Protein AF-A0A3M8BYN8-F1 (afdb_monomer_lite)

Foldseek 3Di:
DDLVVLVVVLVVLVVVLVVLVVVLVVCVVPPVCVVVNVVSVVVSVVSVVVSVVSVVVNVVVVVVVVVVVPPDDDDDDDD

Structure (mmCIF, N/CA/C/O backbone):
data_AF-A0A3M8BYN8-F1
#
_entry.id   AF-A0A3M8BYN8-F1
#
loop_
_atom_site.group_PDB
_atom_site.id
_atom_site.type_symbol
_atom_site.label_atom_id
_atom_site.label_alt_id
_atom_site.label_comp_id
_atom_site.label_asym_id
_atom_site.label_entity_id
_atom_site.label_seq_id
_atom_site.pdbx_PDB_ins_code
_atom_site.Cartn_x
_atom_site.Cartn_y
_atom_site.Cartn_z
_atom_site.occupancy
_atom_site.B_iso_or_equiv
_atom_site.auth_seq_id
_atom_site.auth_comp_id
_atom_site.auth_asym_id
_atom_site.auth_atom_id
_atom_site.pdbx_PDB_model_num
ATOM 1 N N . MET A 1 1 ? -20.966 -2.279 8.725 1.00 61.38 1 MET A N 1
ATOM 2 C CA . MET A 1 1 ? -19.708 -3.054 8.725 1.00 61.38 1 MET A CA 1
ATOM 3 C C . MET A 1 1 ? -19.306 -3.194 10.180 1.00 61.38 1 MET A C 1
ATOM 5 O O . MET A 1 1 ? -19.252 -2.173 10.852 1.00 61.38 1 MET A O 1
ATOM 9 N N . ASN A 1 2 ? -19.135 -4.416 10.680 1.00 82.44 2 ASN A N 1
ATOM 10 C CA . ASN A 1 2 ? -18.853 -4.655 12.105 1.00 82.44 2 ASN A CA 1
ATOM 11 C C . ASN A 1 2 ? -17.337 -4.783 12.347 1.00 82.44 2 ASN A C 1
ATOM 13 O O . ASN A 1 2 ? -16.592 -5.040 11.401 1.00 82.44 2 ASN A O 1
ATOM 17 N N . GLY A 1 3 ? -16.882 -4.655 13.600 1.00 80.88 3 GLY A N 1
ATOM 18 C CA . GLY A 1 3 ? -15.451 -4.663 13.954 1.00 80.88 3 GLY A CA 1
ATOM 19 C C . GLY A 1 3 ? -14.666 -5.877 13.435 1.00 80.88 3 GLY A C 1
ATOM 20 O O . GLY A 1 3 ? -13.573 -5.713 12.905 1.00 80.88 3 GLY A O 1
ATOM 21 N N . LEU A 1 4 ? -15.252 -7.081 13.470 1.00 87.06 4 LEU A N 1
ATOM 22 C CA . LEU A 1 4 ? -14.618 -8.296 12.935 1.00 87.06 4 LEU A CA 1
ATOM 23 C C . LEU A 1 4 ? -14.406 -8.237 11.410 1.00 87.06 4 LEU A C 1
ATOM 25 O O . LEU A 1 4 ? -13.322 -8.532 10.924 1.00 87.06 4 LEU A O 1
ATOM 29 N N . GLN A 1 5 ? -15.408 -7.770 10.658 1.00 87.81 5 GLN A N 1
ATOM 30 C CA . GLN A 1 5 ? -15.298 -7.605 9.200 1.00 87.81 5 GLN A CA 1
ATOM 31 C C . GLN A 1 5 ? -14.244 -6.557 8.823 1.00 87.81 5 GLN A C 1
ATOM 33 O O . GLN A 1 5 ? -13.604 -6.657 7.777 1.00 87.81 5 GLN A O 1
ATOM 38 N N . LEU A 1 6 ? -14.084 -5.533 9.663 1.00 87.06 6 LEU A N 1
ATOM 39 C CA . LEU A 1 6 ? -13.082 -4.493 9.474 1.00 87.06 6 LEU A CA 1
ATOM 40 C C . LEU A 1 6 ? -11.667 -5.032 9.738 1.00 87.06 6 LEU A C 1
ATOM 42 O O . LEU A 1 6 ? -10.763 -4.731 8.963 1.00 87.06 6 LEU A O 1
ATOM 46 N N . LEU A 1 7 ? -11.490 -5.887 10.753 1.00 89.62 7 LEU A N 1
ATOM 47 C CA . LEU A 1 7 ? -10.230 -6.595 11.017 1.00 89.62 7 LEU A CA 1
ATOM 48 C C . LEU A 1 7 ? -9.842 -7.540 9.874 1.00 89.62 7 LEU A C 1
ATOM 50 O O . LEU A 1 7 ? -8.695 -7.514 9.425 1.00 89.62 7 LEU A O 1
ATOM 54 N N . ASP A 1 8 ? -10.789 -8.327 9.360 1.00 91.88 8 ASP A N 1
ATOM 55 C CA . ASP A 1 8 ? -10.536 -9.224 8.225 1.00 91.88 8 ASP A CA 1
ATOM 56 C C . ASP A 1 8 ? -10.102 -8.439 6.981 1.00 91.88 8 ASP A C 1
ATOM 58 O O . ASP A 1 8 ? -9.113 -8.781 6.326 1.00 91.88 8 ASP A O 1
ATOM 62 N N . ARG A 1 9 ? -10.787 -7.324 6.693 1.00 90.75 9 ARG A N 1
ATOM 63 C CA . ARG A 1 9 ? -10.445 -6.439 5.573 1.00 90.75 9 ARG A CA 1
ATOM 64 C C . ARG A 1 9 ? -9.090 -5.759 5.758 1.00 90.75 9 ARG A C 1
ATOM 66 O O . ARG A 1 9 ? -8.358 -5.597 4.780 1.00 90.75 9 ARG A O 1
ATOM 73 N N . LEU A 1 10 ? -8.747 -5.368 6.984 1.00 92.94 10 LEU A N 1
ATOM 74 C CA . LEU A 1 10 ? -7.449 -4.783 7.316 1.00 92.94 10 LEU A CA 1
ATOM 75 C C . LEU A 1 10 ? -6.331 -5.787 7.026 1.00 92.94 10 LEU A C 1
ATOM 77 O O . LEU A 1 10 ? -5.403 -5.471 6.283 1.00 92.94 10 LEU A O 1
ATOM 81 N N . ARG A 1 11 ? -6.481 -7.028 7.502 1.00 94.25 11 ARG A N 1
ATOM 82 C CA . ARG A 1 11 ? -5.524 -8.111 7.252 1.00 94.25 11 ARG A CA 1
ATOM 83 C C . ARG A 1 11 ? -5.373 -8.421 5.762 1.00 94.25 11 ARG A C 1
ATOM 85 O O . ARG A 1 11 ? -4.257 -8.596 5.273 1.00 94.25 11 ARG A O 1
ATOM 92 N N . GLU A 1 12 ? -6.481 -8.480 5.025 1.00 94.94 12 GLU A N 1
ATOM 93 C CA . GLU A 1 12 ? -6.455 -8.705 3.577 1.00 94.94 12 GLU A CA 1
ATOM 94 C C . GLU A 1 12 ? -5.730 -7.566 2.842 1.00 94.94 12 GLU A C 1
ATOM 96 O O . GLU A 1 12 ? -4.929 -7.812 1.937 1.00 94.94 12 GLU A O 1
ATOM 101 N N . THR A 1 13 ? -5.975 -6.321 3.254 1.00 94.44 13 THR A N 1
ATOM 102 C CA . THR A 1 13 ? -5.356 -5.131 2.657 1.00 94.44 13 THR A CA 1
ATOM 103 C C . THR A 1 13 ? -3.849 -5.091 2.929 1.00 94.44 13 THR A C 1
ATOM 105 O O . THR A 1 13 ? -3.076 -4.852 2.001 1.00 94.44 13 THR A O 1
ATOM 108 N N . GLU A 1 14 ? -3.408 -5.412 4.150 1.00 95.25 14 GLU A N 1
ATOM 109 C CA . GLU A 1 14 ? -1.982 -5.533 4.495 1.00 95.25 14 GLU A CA 1
ATOM 110 C C . GLU A 1 14 ? -1.287 -6.627 3.667 1.00 95.25 14 GLU A C 1
ATOM 112 O O . GLU A 1 14 ? -0.190 -6.415 3.141 1.00 95.25 14 GLU A O 1
ATOM 117 N N . ASN A 1 15 ? -1.945 -7.774 3.462 1.00 96.81 15 ASN A N 1
ATOM 118 C CA . ASN A 1 15 ? -1.400 -8.844 2.628 1.00 96.81 15 ASN A CA 1
ATOM 119 C C . ASN A 1 15 ? -1.267 -8.418 1.152 1.00 96.81 15 ASN A C 1
ATOM 121 O O . ASN A 1 15 ? -0.231 -8.637 0.522 1.00 96.81 15 ASN A O 1
ATOM 125 N N . LYS A 1 16 ? -2.282 -7.742 0.596 1.00 94.62 16 LYS A N 1
ATOM 126 C CA . LYS A 1 16 ? -2.225 -7.196 -0.773 1.00 94.62 16 LYS A CA 1
ATOM 127 C C . LYS A 1 16 ? -1.104 -6.173 -0.930 1.00 94.62 16 LYS A C 1
ATOM 129 O O . LYS A 1 16 ? -0.364 -6.232 -1.910 1.00 94.62 16 LYS A O 1
ATOM 134 N N . MET A 1 17 ? -0.932 -5.284 0.046 1.00 96.56 17 MET A N 1
ATOM 135 C CA . MET A 1 17 ? 0.179 -4.334 0.059 1.00 96.56 17 MET A CA 1
ATOM 136 C C . MET A 1 17 ? 1.544 -5.024 0.045 1.00 96.56 17 MET A C 1
ATOM 138 O O . MET A 1 17 ? 2.422 -4.622 -0.716 1.00 96.56 17 MET A O 1
ATOM 142 N N . MET A 1 18 ? 1.724 -6.084 0.837 1.00 97.12 18 MET A N 1
ATOM 143 C CA . MET A 1 18 ? 2.962 -6.868 0.825 1.00 97.12 18 MET A CA 1
ATOM 144 C C . MET A 1 18 ? 3.264 -7.418 -0.578 1.00 97.12 18 MET A C 1
ATOM 146 O O . MET A 1 18 ? 4.405 -7.359 -1.042 1.00 97.12 18 MET A O 1
ATOM 150 N N . HIS A 1 19 ? 2.248 -7.931 -1.277 1.00 97.06 19 HIS A N 1
ATOM 151 C CA . HIS A 1 19 ? 2.401 -8.418 -2.648 1.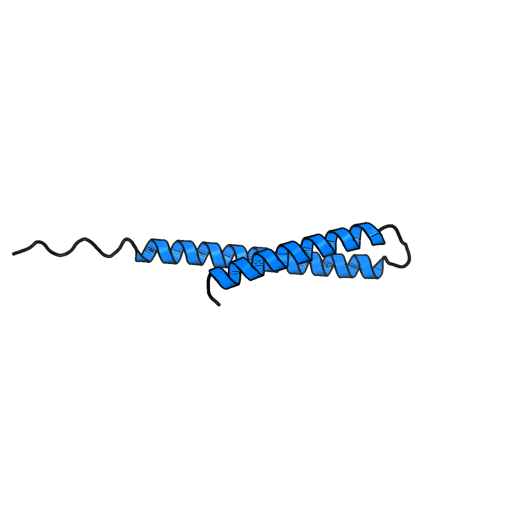00 97.06 19 HIS A CA 1
ATOM 152 C C . HIS A 1 19 ? 2.722 -7.299 -3.647 1.00 97.06 19 HIS A C 1
ATOM 154 O O . HIS A 1 19 ? 3.544 -7.521 -4.536 1.00 97.06 19 HIS A O 1
ATOM 160 N N . LEU A 1 20 ? 2.141 -6.106 -3.484 1.00 96.38 20 LEU A N 1
ATOM 161 C CA . LEU A 1 20 ? 2.455 -4.938 -4.313 1.00 96.38 20 LEU A CA 1
ATOM 162 C C . LEU A 1 20 ? 3.910 -4.495 -4.142 1.00 96.38 20 LEU A C 1
ATOM 164 O O . LEU A 1 20 ? 4.600 -4.319 -5.142 1.00 96.38 20 LEU A O 1
ATOM 168 N N . HIS A 1 21 ? 4.404 -4.399 -2.904 1.00 97.56 21 HIS A N 1
ATOM 169 C CA . HIS A 1 21 ? 5.814 -4.097 -2.644 1.00 97.56 21 HIS A CA 1
ATOM 170 C C . HIS A 1 21 ? 6.741 -5.112 -3.320 1.00 97.56 21 HIS A C 1
ATOM 172 O O . HIS A 1 21 ? 7.624 -4.726 -4.079 1.00 97.56 21 HIS A O 1
ATOM 178 N N . ARG A 1 22 ? 6.468 -6.415 -3.162 1.00 96.69 22 ARG A N 1
ATOM 179 C CA . ARG A 1 22 ? 7.248 -7.472 -3.831 1.00 96.69 22 ARG A CA 1
ATOM 180 C C . ARG A 1 22 ? 7.200 -7.385 -5.357 1.00 96.69 22 ARG A C 1
ATOM 182 O O . ARG A 1 22 ? 8.169 -7.761 -6.011 1.00 96.69 22 ARG A O 1
ATOM 189 N N . ALA A 1 23 ? 6.070 -6.976 -5.932 1.00 95.56 23 ALA A N 1
ATOM 190 C CA . ALA A 1 23 ? 5.943 -6.804 -7.374 1.00 95.56 23 ALA A CA 1
ATOM 191 C C . ALA A 1 23 ? 6.789 -5.620 -7.854 1.00 95.56 23 ALA A C 1
ATOM 193 O O . ALA A 1 23 ? 7.568 -5.787 -8.789 1.00 95.56 23 ALA A O 1
ATOM 194 N N . ILE A 1 24 ? 6.691 -4.474 -7.170 1.00 95.62 24 ILE A N 1
ATOM 195 C CA . ILE A 1 24 ? 7.499 -3.279 -7.439 1.00 95.62 24 ILE A CA 1
ATOM 196 C C . ILE A 1 24 ? 8.985 -3.619 -7.378 1.00 95.62 24 ILE A C 1
ATOM 198 O O . ILE A 1 24 ? 9.697 -3.340 -8.337 1.00 95.62 24 ILE A O 1
ATOM 202 N N . ASP A 1 25 ? 9.437 -4.278 -6.309 1.00 96.00 25 ASP A N 1
ATOM 203 C CA . ASP A 1 25 ? 10.845 -4.641 -6.132 1.00 96.00 25 ASP A CA 1
ATOM 204 C C . ASP A 1 25 ? 11.372 -5.440 -7.330 1.00 96.00 25 ASP A C 1
ATOM 206 O O . ASP A 1 25 ? 12.427 -5.119 -7.874 1.00 96.00 25 ASP A O 1
ATOM 210 N N . LYS A 1 26 ? 10.59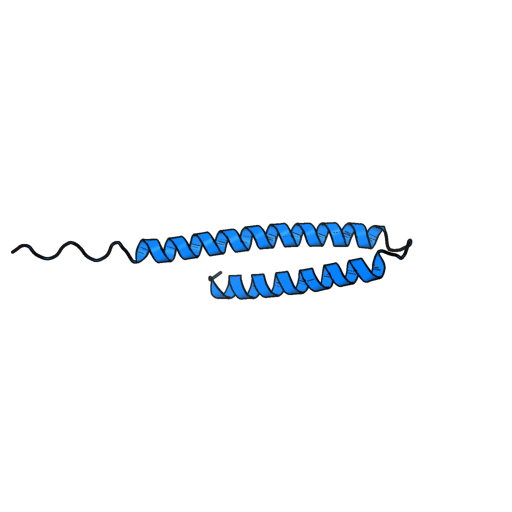7 -6.427 -7.802 1.00 95.44 26 LYS A N 1
ATOM 211 C CA . LYS A 1 26 ? 10.965 -7.268 -8.949 1.00 95.44 26 LYS A CA 1
ATOM 212 C C . LYS A 1 26 ? 11.062 -6.507 -10.269 1.00 95.44 26 LYS A C 1
ATOM 214 O O . LYS A 1 26 ? 11.926 -6.842 -11.068 1.00 95.44 26 LYS A O 1
ATOM 219 N N . VAL A 1 27 ? 10.173 -5.545 -10.523 1.00 94.31 27 VAL A N 1
ATOM 220 C CA . VAL A 1 27 ? 10.116 -4.844 -11.821 1.00 94.31 27 VAL A CA 1
ATOM 221 C C . VAL A 1 27 ? 10.841 -3.496 -11.826 1.00 94.31 27 VAL A C 1
ATOM 223 O 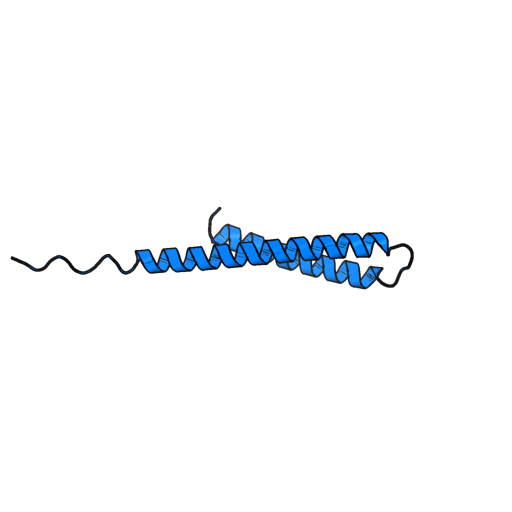O . VAL A 1 27 ? 11.043 -2.915 -12.884 1.00 94.31 27 VAL A O 1
ATOM 226 N N . SER A 1 28 ? 11.267 -2.995 -10.663 1.00 93.56 28 SER A N 1
ATOM 227 C CA . SER A 1 28 ? 11.903 -1.677 -10.506 1.00 93.56 28 SER A CA 1
ATOM 228 C C . SER A 1 28 ? 13.227 -1.503 -11.256 1.00 93.56 28 SER A C 1
ATOM 230 O O . SER A 1 28 ? 13.584 -0.375 -11.600 1.00 93.56 28 SER A O 1
ATOM 232 N N . GLY A 1 29 ? 13.944 -2.599 -11.520 1.00 92.00 29 GLY A N 1
ATOM 233 C CA . GLY A 1 29 ? 15.209 -2.591 -12.259 1.00 92.00 29 GLY A CA 1
ATOM 234 C C . GLY A 1 29 ? 15.052 -2.554 -13.781 1.00 92.00 29 GLY A C 1
ATOM 235 O O . GLY A 1 29 ? 16.023 -2.279 -14.482 1.00 92.00 29 GLY A O 1
ATOM 236 N N . GLU A 1 30 ? 13.848 -2.800 -14.293 1.00 94.25 30 GLU A N 1
ATOM 237 C CA . GLU A 1 30 ? 13.572 -2.903 -15.723 1.00 94.25 30 GLU A CA 1
ATOM 238 C C . GLU A 1 30 ? 13.135 -1.534 -16.282 1.00 94.25 30 GLU A C 1
ATOM 240 O O . GLU A 1 30 ? 12.091 -1.004 -15.878 1.00 94.25 30 GLU A O 1
ATOM 245 N N . PRO A 1 31 ? 13.891 -0.927 -17.220 1.00 91.50 31 PRO A N 1
ATOM 246 C CA . PRO A 1 31 ? 13.604 0.417 -17.731 1.00 91.50 31 PRO A CA 1
ATOM 247 C C . PRO A 1 31 ? 12.213 0.561 -18.357 1.00 91.50 31 PRO A C 1
ATOM 249 O O . PRO A 1 31 ? 11.586 1.613 -18.216 1.00 91.50 31 PRO A O 1
ATOM 252 N N . ASP A 1 32 ? 11.729 -0.503 -18.996 1.00 95.94 32 ASP A N 1
ATOM 253 C CA . ASP A 1 32 ? 10.442 -0.541 -19.692 1.00 95.94 32 ASP A CA 1
ATOM 254 C C . ASP A 1 32 ? 9.252 -0.527 -18.719 1.00 95.94 32 ASP A C 1
ATOM 256 O O . ASP A 1 32 ? 8.149 -0.124 -19.083 1.00 95.94 32 ASP A O 1
ATOM 260 N N . PHE A 1 33 ? 9.469 -0.893 -17.450 1.00 95.81 33 PHE A N 1
ATOM 261 C CA . PHE A 1 33 ? 8.423 -0.921 -16.426 1.00 95.81 33 PHE A CA 1
ATOM 262 C C . PHE A 1 33 ? 8.385 0.334 -15.545 1.00 95.81 33 PHE A C 1
ATOM 264 O O . PHE A 1 33 ? 7.606 0.374 -14.592 1.00 95.81 33 PHE A O 1
ATOM 271 N N . LYS A 1 34 ? 9.147 1.394 -15.861 1.00 94.94 34 LYS A N 1
ATOM 272 C CA . LYS A 1 34 ? 9.172 2.647 -15.074 1.00 94.94 34 LYS A CA 1
ATOM 273 C C . LYS A 1 34 ? 7.785 3.233 -14.799 1.00 94.94 34 LYS A C 1
ATOM 275 O O . LYS A 1 34 ? 7.504 3.637 -13.671 1.00 94.94 34 LYS A O 1
ATOM 280 N N . GLU A 1 35 ? 6.914 3.267 -15.805 1.00 95.94 35 GLU A N 1
ATOM 281 C CA . GLU A 1 35 ? 5.544 3.767 -15.641 1.00 95.94 35 GLU A CA 1
ATOM 282 C C . GLU A 1 35 ? 4.721 2.852 -14.726 1.00 95.94 35 GLU A C 1
ATOM 284 O O . GLU A 1 35 ? 4.081 3.321 -13.787 1.00 95.94 35 GLU A O 1
ATOM 289 N N . SER A 1 36 ? 4.810 1.535 -14.929 1.00 95.38 36 SER A N 1
ATOM 290 C CA . SER A 1 36 ? 4.117 0.548 -14.090 1.00 95.38 36 SER A CA 1
ATOM 291 C C . SER A 1 36 ? 4.557 0.637 -12.626 1.00 95.38 36 SER A C 1
ATOM 293 O O . SER A 1 36 ? 3.721 0.630 -11.727 1.00 95.38 36 SER A O 1
ATOM 295 N N . VAL A 1 37 ? 5.858 0.792 -12.373 1.00 96.44 37 VAL A N 1
ATOM 296 C CA . VAL A 1 37 ? 6.427 1.009 -11.034 1.00 96.44 37 VAL A CA 1
ATOM 297 C C . VAL A 1 37 ? 5.881 2.290 -10.407 1.00 96.44 37 VAL A C 1
ATOM 299 O O . VAL A 1 37 ? 5.510 2.291 -9.230 1.00 96.44 37 VAL A O 1
ATOM 302 N N . SER A 1 38 ? 5.791 3.372 -11.184 1.00 95.81 38 SER A N 1
ATOM 303 C CA . SER A 1 38 ? 5.230 4.644 -10.723 1.00 95.81 38 SER A CA 1
ATOM 304 C C . SER A 1 38 ? 3.768 4.487 -10.297 1.00 95.81 38 SER A C 1
ATOM 306 O O . SER A 1 38 ? 3.417 4.833 -9.167 1.00 95.81 38 SER A O 1
ATOM 308 N N . VAL A 1 39 ? 2.938 3.874 -11.144 1.00 96.81 39 VAL A N 1
ATOM 309 C CA . VAL A 1 39 ? 1.517 3.633 -10.853 1.00 96.81 39 VAL A CA 1
ATOM 310 C C . VAL A 1 39 ? 1.347 2.715 -9.642 1.00 96.81 39 VAL A C 1
ATOM 312 O O . VAL A 1 39 ? 0.592 3.042 -8.729 1.00 96.81 39 VAL A O 1
ATOM 315 N N . LEU A 1 40 ? 2.083 1.601 -9.571 1.00 95.19 40 LEU A N 1
ATOM 316 C CA . LEU A 1 40 ? 2.024 0.684 -8.428 1.00 95.19 40 LEU A CA 1
ATOM 317 C C . LEU A 1 40 ? 2.433 1.372 -7.118 1.00 95.19 40 LEU A C 1
ATOM 319 O O . LEU A 1 40 ? 1.828 1.119 -6.078 1.00 95.19 40 LEU A O 1
ATOM 323 N N . THR A 1 41 ? 3.408 2.283 -7.161 1.00 95.06 41 THR A N 1
ATOM 324 C CA . THR A 1 41 ? 3.816 3.072 -5.988 1.00 95.06 41 THR A CA 1
ATOM 325 C C . THR A 1 41 ? 2.693 3.994 -5.504 1.00 95.06 41 THR A C 1
ATOM 327 O O . THR A 1 41 ? 2.501 4.138 -4.296 1.00 95.06 41 THR A O 1
ATOM 330 N N . VAL A 1 42 ? 1.926 4.599 -6.418 1.00 97.25 42 VAL A N 1
ATOM 331 C CA . VAL A 1 42 ? 0.739 5.396 -6.059 1.00 97.25 42 VAL A CA 1
ATOM 332 C C . VAL A 1 42 ? -0.328 4.510 -5.416 1.00 97.25 42 VAL A C 1
ATOM 334 O O . VAL A 1 42 ? -0.804 4.832 -4.332 1.00 97.25 42 VAL A O 1
ATOM 337 N N . VAL A 1 43 ? -0.624 3.348 -6.004 1.00 95.69 43 VAL A N 1
ATOM 338 C CA . VAL A 1 43 ? -1.610 2.399 -5.452 1.00 95.69 43 VAL A CA 1
ATOM 339 C C . VA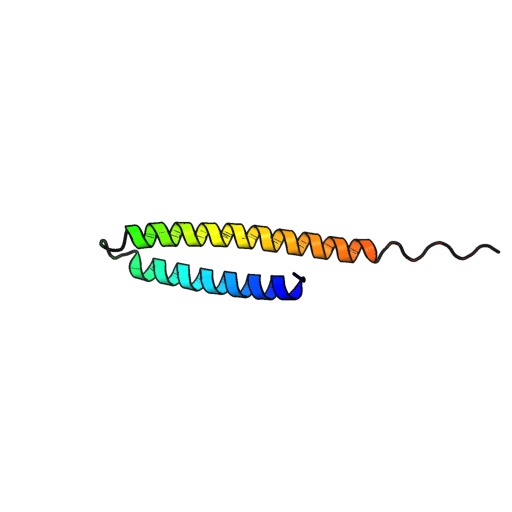L A 1 43 ? -1.237 1.949 -4.035 1.00 95.69 43 VAL A C 1
ATOM 341 O O . VAL A 1 43 ? -2.097 1.870 -3.159 1.00 95.69 43 VAL A O 1
ATOM 344 N N . VAL A 1 44 ? 0.049 1.692 -3.778 1.00 96.25 44 VAL A N 1
ATOM 345 C CA . VAL A 1 44 ? 0.542 1.365 -2.432 1.00 96.25 44 VAL A CA 1
ATOM 346 C C . VAL A 1 44 ? 0.264 2.500 -1.443 1.00 96.25 44 VAL A C 1
ATOM 348 O O . VAL A 1 44 ? -0.205 2.232 -0.337 1.00 96.25 44 VAL A O 1
ATOM 351 N N . ARG A 1 45 ? 0.503 3.760 -1.828 1.00 95.75 45 ARG A N 1
ATOM 352 C CA . ARG A 1 45 ? 0.211 4.925 -0.973 1.00 95.75 45 ARG A CA 1
ATOM 353 C C . ARG A 1 45 ? -1.281 5.058 -0.684 1.00 95.75 45 ARG A C 1
ATOM 355 O O . ARG A 1 45 ? -1.657 5.331 0.454 1.00 95.75 45 ARG A O 1
ATOM 362 N N . ASP A 1 46 ? -2.129 4.815 -1.676 1.00 95.62 46 ASP A N 1
ATOM 363 C CA . ASP A 1 46 ? -3.581 4.848 -1.489 1.00 95.62 46 ASP A CA 1
ATOM 364 C C . ASP A 1 46 ? -4.042 3.761 -0.511 1.00 95.62 46 ASP A C 1
ATOM 366 O O . ASP A 1 46 ? -4.920 3.995 0.323 1.00 95.62 46 ASP A O 1
ATOM 370 N N . TYR A 1 47 ? -3.435 2.573 -0.573 1.00 95.62 47 TYR A N 1
ATOM 371 C CA . TYR A 1 47 ? -3.729 1.484 0.360 1.00 95.62 47 TYR A CA 1
ATOM 372 C C . TYR A 1 47 ? -3.229 1.789 1.775 1.00 95.62 47 TYR A C 1
ATOM 374 O O . TYR A 1 47 ? -3.945 1.498 2.732 1.00 95.62 47 TYR A O 1
ATOM 382 N N . GLN A 1 48 ? -2.068 2.435 1.923 1.00 95.25 48 GLN A N 1
ATOM 383 C CA . GLN A 1 48 ? -1.577 2.914 3.221 1.00 95.25 48 GLN A CA 1
ATOM 384 C C . GLN A 1 48 ? -2.570 3.886 3.865 1.00 95.25 48 GLN A C 1
ATOM 386 O O . GLN A 1 48 ? -3.010 3.655 4.987 1.00 95.25 48 GLN A O 1
ATOM 391 N N . GLN A 1 49 ? -3.026 4.899 3.124 1.00 95.75 49 GLN A N 1
ATOM 392 C CA . GLN A 1 49 ? -4.013 5.856 3.637 1.00 95.75 49 GLN A CA 1
ATOM 393 C C . GLN A 1 49 ? -5.341 5.190 4.019 1.00 95.75 49 GLN A C 1
ATOM 395 O O . GLN A 1 49 ? -5.998 5.594 4.980 1.00 95.75 49 GLN A O 1
ATOM 400 N N . GLN A 1 50 ? -5.773 4.181 3.259 1.00 92.38 50 GLN A N 1
ATOM 401 C CA . GLN A 1 50 ? -6.970 3.414 3.596 1.00 92.38 50 GLN A CA 1
ATOM 402 C C . GLN A 1 50 ? -6.781 2.595 4.875 1.00 92.38 50 GLN A C 1
ATOM 404 O O . GLN A 1 50 ? -7.690 2.566 5.704 1.00 92.38 50 GLN A O 1
ATOM 409 N N . LEU A 1 51 ? -5.622 1.955 5.053 1.00 93.75 51 LEU A N 1
ATOM 410 C CA . LEU A 1 51 ? -5.295 1.225 6.277 1.00 93.75 51 LEU A CA 1
ATOM 411 C C . LEU A 1 51 ? -5.296 2.144 7.495 1.00 93.75 51 LEU A C 1
ATOM 413 O O . LEU A 1 51 ? -5.889 1.781 8.507 1.00 93.75 51 LEU A O 1
ATOM 417 N N . ASP A 1 52 ? -4.703 3.332 7.389 1.00 94.06 52 ASP A N 1
ATOM 418 C CA . ASP A 1 52 ? -4.657 4.297 8.490 1.00 94.06 52 ASP A CA 1
ATOM 419 C C . ASP A 1 52 ? -6.070 4.707 8.930 1.00 94.06 52 ASP A C 1
ATOM 421 O O . ASP A 1 52 ? -6.404 4.624 10.112 1.00 94.06 52 ASP A O 1
ATOM 425 N N . LYS A 1 53 ? -6.952 5.018 7.971 1.00 92.25 53 LYS A N 1
ATOM 426 C CA . LYS A 1 53 ? -8.368 5.326 8.246 1.00 92.25 53 LYS A CA 1
ATOM 427 C C . LYS A 1 53 ? -9.113 4.152 8.885 1.00 92.25 53 LYS A C 1
ATOM 429 O O . LYS A 1 53 ? -9.945 4.351 9.767 1.00 92.25 53 LYS A O 1
ATOM 434 N N . MET A 1 54 ? -8.843 2.922 8.443 1.00 89.81 54 MET A N 1
ATOM 435 C CA . MET A 1 54 ? -9.462 1.724 9.024 1.00 89.81 54 MET A CA 1
ATOM 436 C C . MET A 1 54 ? -8.970 1.463 10.455 1.00 89.81 54 MET A C 1
ATOM 438 O O . MET A 1 54 ? -9.773 1.085 11.307 1.00 89.81 54 MET A O 1
ATOM 442 N N . LYS A 1 55 ? -7.682 1.702 10.735 1.00 90.44 55 LYS A N 1
ATOM 443 C CA . LYS A 1 55 ? -7.091 1.604 12.081 1.00 90.44 55 LYS A CA 1
ATOM 444 C C . LYS A 1 55 ? -7.689 2.641 13.028 1.00 90.44 55 LYS A C 1
ATOM 446 O O . LYS A 1 55 ? -8.076 2.291 14.140 1.00 90.44 55 LYS A O 1
ATOM 451 N N . GLU A 1 56 ? -7.843 3.880 12.570 1.00 91.62 56 GLU A N 1
ATOM 452 C CA . GLU A 1 56 ? -8.499 4.944 13.335 1.00 91.62 56 GLU A CA 1
ATOM 453 C C . GLU A 1 56 ? -9.962 4.593 13.656 1.00 91.62 56 GLU A C 1
ATOM 455 O O . GLU A 1 56 ? -10.397 4.686 14.804 1.00 91.62 56 GLU A O 1
ATOM 460 N N . ALA A 1 57 ? -10.714 4.103 12.665 1.00 87.75 57 ALA A N 1
ATOM 461 C CA . ALA A 1 57 ? -12.101 3.684 12.859 1.00 87.75 57 ALA A CA 1
ATOM 462 C C . ALA A 1 57 ? -1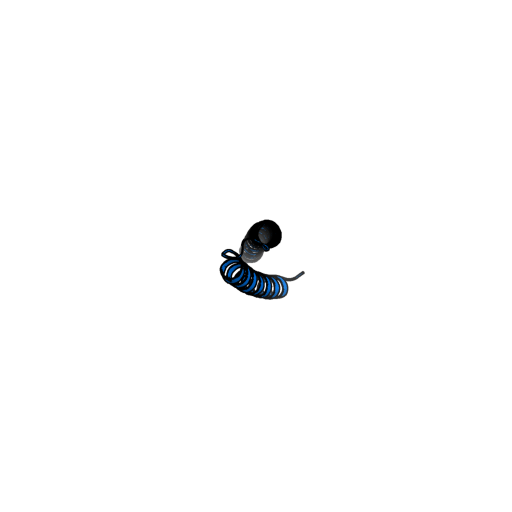2.242 2.533 13.872 1.00 87.75 57 ALA A C 1
ATOM 464 O O . ALA A 1 57 ? -13.196 2.529 14.652 1.00 87.75 57 ALA A O 1
ATOM 465 N N . LEU A 1 58 ? -11.304 1.577 13.883 1.00 86.38 58 LEU A N 1
ATOM 466 C CA . LEU A 1 58 ? -11.260 0.502 14.880 1.00 86.38 58 LEU A CA 1
ATOM 467 C C . LEU A 1 58 ? -11.001 1.043 16.290 1.00 86.38 58 LEU A C 1
ATOM 469 O O . LEU A 1 58 ? -11.745 0.694 17.206 1.00 86.38 58 LEU A O 1
ATOM 473 N N . GLY A 1 59 ? -10.011 1.925 16.455 1.00 85.38 59 GLY A N 1
ATOM 474 C CA . GLY A 1 59 ? -9.698 2.532 17.754 1.00 85.38 59 GLY A CA 1
ATOM 475 C C . GLY A 1 59 ? -10.875 3.323 18.333 1.00 85.38 59 GLY A C 1
ATOM 476 O O . GLY A 1 59 ? -11.222 3.170 19.503 1.00 85.38 59 GLY A O 1
ATOM 477 N N . ASN A 1 60 ? -11.572 4.095 17.497 1.00 85.38 60 ASN A N 1
ATOM 478 C CA . ASN A 1 60 ? -12.769 4.837 17.911 1.00 85.38 60 ASN A CA 1
ATOM 479 C C . ASN A 1 60 ? -13.926 3.907 18.328 1.00 85.38 60 ASN A C 1
ATOM 481 O O . ASN A 1 60 ? -14.710 4.237 19.225 1.00 85.38 60 ASN A O 1
ATOM 485 N N . MET A 1 61 ? -14.031 2.730 17.704 1.00 80.50 61 MET A N 1
ATOM 486 C CA . MET A 1 61 ? -15.017 1.711 18.072 1.00 80.50 61 MET A CA 1
ATOM 487 C C . MET A 1 61 ? -14.701 1.095 19.440 1.00 80.50 61 MET A C 1
ATOM 489 O O . MET A 1 61 ? -15.601 0.983 20.269 1.00 80.50 61 MET A O 1
ATOM 493 N N . GLU A 1 62 ? -13.440 0.749 19.705 1.00 73.31 62 GLU A N 1
ATOM 494 C CA . GLU A 1 62 ? -12.993 0.197 20.993 1.00 73.31 62 GLU A CA 1
ATOM 495 C C . GLU A 1 62 ? -13.288 1.157 22.160 1.00 73.31 62 GLU A C 1
ATOM 497 O O . GLU A 1 62 ? -13.851 0.754 23.180 1.00 73.31 62 GLU A O 1
ATOM 502 N N . ILE A 1 63 ? -13.020 2.455 21.970 1.00 72.00 63 ILE A N 1
ATOM 503 C CA . ILE A 1 63 ? -13.328 3.505 22.955 1.00 72.00 63 ILE A CA 1
ATOM 504 C C . ILE A 1 63 ? -14.838 3.576 23.238 1.00 72.00 63 ILE A C 1
ATOM 506 O O . ILE A 1 63 ? -15.251 3.672 24.396 1.00 72.00 63 ILE A O 1
ATOM 510 N N . SER A 1 64 ? -15.670 3.478 22.198 1.00 68.44 64 SER A N 1
ATOM 511 C CA . SER A 1 64 ? -17.134 3.538 22.328 1.00 68.44 64 SER A CA 1
ATOM 512 C C . SER A 1 64 ? -17.704 2.348 23.115 1.00 68.44 64 SER A C 1
ATOM 514 O O . SER A 1 64 ? -18.638 2.514 23.901 1.00 68.44 64 SER A O 1
ATOM 516 N N . PHE A 1 65 ? -17.122 1.153 22.960 1.00 61.62 65 PHE A N 1
ATOM 517 C CA . PHE A 1 65 ? -17.503 -0.029 23.744 1.00 61.62 65 PHE A CA 1
ATOM 518 C C . PHE A 1 65 ? -17.121 0.101 25.226 1.00 61.62 65 PHE A C 1
ATOM 520 O O . PHE A 1 65 ? -17.899 -0.290 26.103 1.00 61.62 65 PHE A O 1
ATOM 527 N N . ASN A 1 66 ? -15.965 0.700 25.522 1.00 62.00 66 ASN A N 1
ATOM 528 C CA . ASN A 1 66 ? -15.528 0.913 26.902 1.00 62.00 66 ASN A CA 1
ATOM 529 C C . ASN A 1 66 ? -16.371 1.972 27.631 1.00 62.00 66 ASN A C 1
ATOM 531 O O . ASN A 1 66 ? -16.663 1.818 28.816 1.00 62.00 66 ASN A O 1
ATOM 535 N N . GLN A 1 67 ? -16.816 3.019 26.931 1.00 59.84 67 GLN A N 1
ATOM 536 C CA . GLN A 1 67 ? -17.579 4.110 27.545 1.00 59.84 67 GLN A CA 1
ATOM 537 C C . GLN A 1 67 ? -19.002 3.692 27.957 1.00 59.84 67 GLN A C 1
ATOM 539 O O . GLN A 1 67 ? -19.518 4.164 28.970 1.00 59.84 67 GLN A O 1
ATOM 544 N N . ASN A 1 68 ? -19.609 2.748 27.230 1.00 56.56 68 ASN A N 1
ATOM 545 C CA . ASN A 1 68 ? -20.948 2.236 27.537 1.00 56.56 68 ASN A CA 1
ATOM 546 C C . ASN A 1 68 ? -20.967 1.205 28.686 1.00 56.56 68 ASN A C 1
ATOM 548 O O . ASN A 1 68 ? -22.033 0.832 29.169 1.00 56.56 68 ASN A O 1
ATOM 552 N N . SER A 1 69 ? -19.795 0.748 29.136 1.00 55.78 69 SER A N 1
ATOM 553 C CA . SER A 1 69 ? -19.660 -0.264 30.194 1.00 55.78 69 SER A CA 1
ATOM 554 C C . SER A 1 69 ? -19.474 0.337 31.597 1.00 55.78 69 SER A C 1
ATOM 556 O O . SER A 1 69 ? -19.432 -0.405 32.572 1.00 55.78 69 SER A O 1
ATOM 558 N N . GLN A 1 70 ? -19.374 1.669 31.728 1.00 52.38 70 GLN A N 1
ATOM 559 C CA . GLN A 1 70 ? -19.038 2.335 32.999 1.00 52.38 70 GLN A CA 1
ATOM 560 C C . GLN A 1 70 ? -20.164 3.212 33.587 1.00 52.38 70 GLN A C 1
ATOM 562 O O . GLN A 1 70 ? -19.972 3.841 34.622 1.00 52.38 70 GLN A O 1
ATOM 567 N N . SER A 1 71 ? -21.350 3.254 32.969 1.00 52.50 71 SER A N 1
ATOM 568 C CA . SER A 1 71 ? -22.466 4.133 33.383 1.00 52.50 71 SER A CA 1
ATOM 569 C C . SER A 1 71 ? -23.662 3.407 34.033 1.00 52.50 71 SER A C 1
ATOM 571 O O . SER A 1 71 ? -24.720 4.008 34.199 1.00 52.50 71 SER A O 1
ATOM 573 N N . GLY A 1 72 ? -23.521 2.130 34.415 1.00 53.28 72 GLY A N 1
ATOM 574 C CA . GLY A 1 72 ? -24.642 1.286 34.864 1.00 53.28 72 GLY A CA 1
ATOM 575 C C . GLY A 1 72 ? -24.857 1.100 36.376 1.00 53.28 72 GLY A C 1
ATOM 576 O O . GLY A 1 72 ? -25.882 0.541 36.752 1.00 53.28 72 GLY A O 1
ATOM 577 N N . GLU A 1 73 ? -23.957 1.540 37.262 1.00 52.94 73 GLU A N 1
ATOM 578 C CA . GLU A 1 73 ? -23.979 1.100 38.672 1.00 52.94 73 GLU A CA 1
ATOM 579 C C . GLU A 1 73 ? -23.768 2.249 39.672 1.00 52.94 73 GLU A C 1
ATOM 581 O O . GLU A 1 73 ? -22.702 2.401 40.261 1.00 52.94 73 GLU A O 1
ATOM 586 N N . SER A 1 74 ? -24.766 3.122 39.866 1.00 51.41 74 SER A N 1
ATOM 587 C CA . SER A 1 74 ? -24.853 3.964 41.084 1.00 51.41 74 SER A CA 1
ATOM 588 C C . SER A 1 74 ? -26.208 4.668 41.241 1.00 51.41 74 SER A C 1
ATOM 590 O O . SER A 1 74 ? -26.271 5.891 41.316 1.00 51.41 74 SER A O 1
ATOM 592 N N . GLN A 1 75 ? -27.326 3.931 41.314 1.00 53.06 75 GLN A N 1
ATOM 593 C CA . GLN A 1 75 ? -28.575 4.531 41.819 1.00 53.06 75 GLN A CA 1
ATOM 594 C C . GLN A 1 75 ? -29.635 3.516 42.278 1.00 53.06 75 GLN A C 1
ATOM 596 O O . GLN A 1 75 ? -30.755 3.507 41.781 1.00 53.06 75 GLN A O 1
ATOM 601 N N . GLN A 1 76 ? -29.333 2.675 43.275 1.00 52.78 76 GLN A N 1
ATOM 602 C CA . GLN A 1 76 ? -30.413 2.021 44.030 1.00 52.78 76 GLN A CA 1
ATOM 603 C C . GLN A 1 76 ? -30.007 1.618 45.454 1.00 52.78 76 GLN A C 1
ATOM 605 O O . GLN A 1 76 ? -29.815 0.450 45.762 1.00 52.78 76 GLN A O 1
ATOM 610 N N . GLN A 1 77 ? -29.893 2.603 46.350 1.00 48.88 77 GLN A N 1
ATOM 611 C CA . GLN A 1 77 ? -30.063 2.364 47.789 1.00 48.88 77 GLN A CA 1
ATOM 612 C C . GLN A 1 77 ? -30.485 3.654 48.512 1.00 48.88 77 GLN A C 1
ATOM 614 O O . GLN A 1 77 ? -29.701 4.349 49.151 1.00 48.88 77 GLN A O 1
ATOM 619 N N . ARG A 1 78 ? -31.765 4.002 48.359 1.00 50.38 78 ARG A N 1
ATOM 620 C CA . ARG A 1 78 ? -32.533 4.780 49.339 1.00 50.38 78 ARG A CA 1
ATOM 621 C C . ARG A 1 78 ? -33.973 4.282 49.307 1.00 50.38 78 ARG A C 1
ATOM 623 O O . ARG A 1 78 ? -34.701 4.627 48.377 1.00 50.38 78 ARG A O 1
ATOM 630 N N . HIS A 1 79 ? -34.330 3.449 50.277 1.00 45.44 79 HIS A N 1
ATOM 631 C CA . HIS A 1 79 ? -35.451 3.610 51.210 1.00 45.44 79 HIS A CA 1
ATOM 632 C C . HIS A 1 79 ? -35.504 2.399 52.138 1.00 45.44 79 HIS A C 1
ATOM 634 O O . HIS A 1 79 ? -35.252 1.279 51.644 1.00 45.44 79 HIS A O 1
#

pLDDT: mean 84.41, std 16.24, range [45.44, 97.56]

Organism: NCBI:txid497735

Sequence (79 aa):
MNGLQLLDRLRETENKMMHLHRAIDKVSGEPDFKESVSVLTVVVRDYQQQLDKMKEALGNMEISFNQNSQSGESQQQRH

Secondary stru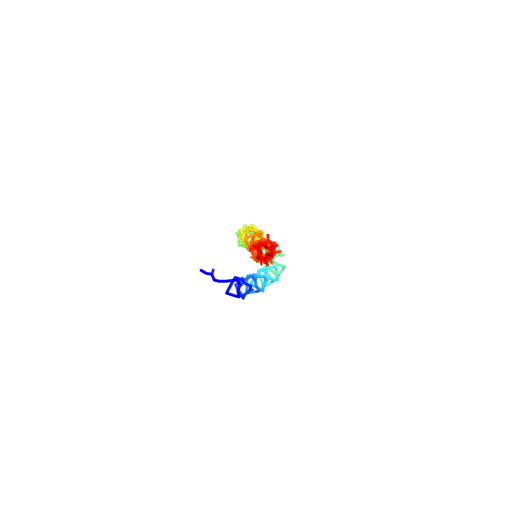cture (DSSP, 8-state):
--HHHHHHHHHHHHHHHHHHHHHHHHHTT-GGGHHHHHHHHHHHHHHHHHHHHHHHHHHHHHHHHHHTTSSSSS-----

Radius of gyration: 21.69 Å; chains: 1; bounding box: 51×15×71 Å